Protein AF-A0A1Y3NRT1-F1 (afdb_monomer_lite)

pLDDT: mean 91.4, std 9.41, range [44.94, 98.0]

Secondary structure (DSSP, 8-state):
-PPPB-S-HHHHHHHHHHHHTTSTT--EEEEE-TTBTTT----HHHHHHHHHTT-TT-EEEEE-SSGGGS-TT--TTEEEEE-----SSHHHHHHHHHHHHHHTTTS-EEEEE--GGGHHHHTT-HHHHHHHHHHHHTTT-S-EEEEE-HHHHHHHHTT-

Sequence (160 aa):
MPMIGRNDLVDLANIVLDKYGHHESVQGFGASLEWYYRNSKGDAEKVVNEIRKRNENYTFLAKHWNTKYLPENYTDGMVFALNPNTFEDLGHISAEFKHFAKSFSKSPVIFEIGYVGDRHIWKDDPISFAKSIASSASRYNEHIGIIWTDFTMREALEKM

Structure (mmCIF, N/CA/C/O backbone):
data_AF-A0A1Y3NRT1-F1
#
_entry.id   AF-A0A1Y3NRT1-F1
#
loop_
_atom_site.group_PDB
_atom_site.id
_atom_site.type_symbol
_atom_site.label_atom_id
_atom_site.label_alt_id
_atom_site.label_comp_id
_atom_site.label_asym_id
_atom_site.label_entity_id
_atom_site.label_seq_id
_atom_site.pdbx_PDB_ins_code
_atom_site.Cartn_x
_atom_site.Cartn_y
_atom_site.Cartn_z
_atom_site.occupancy
_atom_site.B_iso_or_equiv
_atom_site.auth_seq_id
_atom_site.auth_comp_id
_atom_site.auth_asym_id
_atom_site.auth_atom_id
_atom_site.pdbx_PDB_model_num
ATOM 1 N N . MET A 1 1 ? -17.911 -12.197 -15.725 1.00 44.94 1 MET A N 1
ATOM 2 C CA . MET A 1 1 ? -18.534 -11.103 -14.947 1.00 44.94 1 MET A CA 1
ATOM 3 C C . MET A 1 1 ? -17.929 -11.166 -13.549 1.00 44.94 1 MET A C 1
ATOM 5 O O . MET A 1 1 ? -18.077 -12.217 -12.936 1.00 44.94 1 MET A O 1
ATOM 9 N N . PRO A 1 2 ? -17.154 -10.169 -13.088 1.00 54.78 2 PRO A N 1
ATOM 10 C CA . PRO A 1 2 ? -16.528 -10.237 -11.765 1.00 54.78 2 PRO A CA 1
ATOM 11 C C . PRO A 1 2 ? -17.605 -10.268 -10.668 1.00 54.78 2 PRO A C 1
ATOM 13 O O . PRO A 1 2 ? -18.614 -9.563 -10.766 1.00 54.78 2 PRO A O 1
ATOM 16 N N . MET A 1 3 ? -17.426 -11.133 -9.663 1.00 55.88 3 MET A N 1
ATOM 17 C CA . MET A 1 3 ? -18.346 -11.253 -8.526 1.00 55.88 3 MET A CA 1
ATOM 18 C C . MET A 1 3 ? -18.242 -10.013 -7.636 1.00 55.88 3 MET A C 1
ATOM 20 O O . MET A 1 3 ? -17.154 -9.627 -7.224 1.00 55.88 3 MET A O 1
ATOM 24 N N . ILE A 1 4 ? -19.385 -9.403 -7.321 1.00 65.06 4 ILE A N 1
ATOM 25 C CA . ILE A 1 4 ? -19.461 -8.271 -6.391 1.00 65.06 4 ILE A CA 1
ATOM 26 C C . ILE A 1 4 ? -19.312 -8.806 -4.964 1.00 65.06 4 ILE A C 1
ATOM 28 O O . ILE A 1 4 ? -20.099 -9.657 -4.544 1.00 65.06 4 ILE A O 1
ATOM 32 N N . GLY A 1 5 ? -18.352 -8.273 -4.209 1.00 64.38 5 GLY A N 1
ATOM 33 C CA . GLY A 1 5 ? -18.236 -8.534 -2.776 1.00 64.38 5 GLY A CA 1
ATOM 34 C C . GLY A 1 5 ? -19.337 -7.797 -2.013 1.00 64.38 5 GLY A C 1
ATOM 35 O O . GLY A 1 5 ? -19.481 -6.583 -2.164 1.00 64.38 5 GLY A O 1
ATOM 36 N N . ARG A 1 6 ? -20.130 -8.532 -1.221 1.00 74.44 6 ARG A N 1
ATOM 37 C CA . ARG A 1 6 ? -21.235 -7.984 -0.405 1.00 74.44 6 ARG A CA 1
ATOM 38 C C . ARG A 1 6 ? -21.114 -8.259 1.095 1.00 74.44 6 ARG A C 1
ATOM 40 O O . ARG A 1 6 ? -21.994 -7.866 1.855 1.00 74.44 6 ARG A O 1
ATOM 47 N N . ASN A 1 7 ? -20.056 -8.948 1.503 1.00 82.06 7 ASN A N 1
ATOM 48 C CA . ASN A 1 7 ? -19.832 -9.300 2.901 1.00 82.06 7 ASN A CA 1
ATOM 49 C C . ASN A 1 7 ? -19.475 -8.045 3.704 1.00 82.06 7 ASN A C 1
ATOM 51 O O . ASN A 1 7 ? -18.806 -7.160 3.175 1.00 82.06 7 ASN A O 1
ATOM 55 N N . ASP A 1 8 ? -19.907 -7.975 4.960 1.00 88.88 8 ASP A N 1
ATOM 56 C CA . ASP A 1 8 ? -19.527 -6.887 5.861 1.00 88.88 8 ASP A CA 1
ATOM 57 C C . ASP A 1 8 ? -18.019 -6.986 6.180 1.00 88.88 8 ASP A C 1
ATOM 59 O O . ASP A 1 8 ? -17.498 -8.061 6.486 1.00 88.88 8 ASP A O 1
ATOM 63 N N . LEU A 1 9 ? -17.295 -5.868 6.056 1.00 91.50 9 LEU A N 1
ATOM 64 C CA . LEU A 1 9 ? -15.845 -5.832 6.280 1.00 91.50 9 LEU A CA 1
ATOM 65 C C . LEU A 1 9 ? -15.461 -6.119 7.737 1.00 91.50 9 LEU A C 1
ATOM 67 O O . LEU A 1 9 ? -14.381 -6.654 7.964 1.00 91.50 9 LEU A O 1
ATOM 71 N N . VAL A 1 10 ? -16.322 -5.801 8.707 1.00 94.44 10 VAL A N 1
ATOM 72 C CA . VAL A 1 10 ? -16.122 -6.112 10.131 1.00 94.44 10 VAL A CA 1
ATOM 73 C C . VAL A 1 10 ? -16.189 -7.618 10.348 1.00 94.44 10 VAL A C 1
ATOM 75 O O . VAL A 1 10 ? -15.298 -8.176 10.986 1.00 94.44 10 VAL A O 1
ATOM 78 N N . ASP A 1 11 ? -17.181 -8.294 9.769 1.00 94.88 11 ASP A N 1
ATOM 79 C CA . ASP A 1 11 ? -17.301 -9.752 9.886 1.00 94.88 11 ASP A CA 1
ATOM 80 C C . ASP A 1 11 ? -16.078 -10.449 9.278 1.00 94.88 11 ASP A C 1
ATOM 82 O O . ASP A 1 11 ? -15.490 -11.345 9.888 1.00 94.88 11 ASP A O 1
ATOM 86 N N . LEU A 1 12 ? -15.638 -9.994 8.098 1.00 94.62 12 LEU A N 1
ATOM 87 C CA . LEU A 1 12 ? -14.423 -10.505 7.460 1.00 94.62 12 LEU A CA 1
ATOM 88 C C . LEU A 1 12 ? -13.168 -10.234 8.298 1.00 94.62 12 LEU A C 1
ATOM 90 O O . LEU A 1 12 ? -12.336 -11.132 8.446 1.00 94.62 12 LEU A O 1
ATOM 94 N N . ALA A 1 13 ? -13.034 -9.030 8.859 1.00 96.25 13 ALA A N 1
ATOM 95 C CA . ALA A 1 13 ? -11.916 -8.676 9.725 1.00 96.25 13 ALA A CA 1
ATOM 96 C C . ALA A 1 13 ? -11.874 -9.571 10.967 1.00 96.25 13 ALA A C 1
ATOM 98 O O . ALA A 1 13 ? -10.813 -10.092 11.308 1.00 96.25 13 ALA A O 1
ATOM 99 N N . ASN A 1 14 ? -13.025 -9.817 11.594 1.00 96.88 14 ASN A N 1
ATOM 100 C CA . ASN A 1 14 ? -13.133 -10.692 12.754 1.00 96.88 14 ASN A CA 1
ATOM 101 C C . ASN A 1 14 ? -12.739 -12.134 12.418 1.00 96.88 14 ASN A C 1
ATOM 103 O O . ASN A 1 14 ? -11.881 -12.683 13.103 1.00 96.88 14 ASN A O 1
ATOM 107 N N . ILE A 1 15 ? -13.238 -12.708 11.318 1.00 97.06 15 ILE A N 1
ATOM 108 C CA . ILE A 1 15 ? -12.858 -14.065 10.879 1.00 97.06 15 ILE A CA 1
ATOM 109 C C . ILE A 1 15 ? -11.341 -14.182 10.658 1.00 97.06 15 ILE A C 1
ATOM 111 O O . ILE A 1 15 ? -10.712 -15.159 11.075 1.00 97.06 15 ILE A O 1
ATOM 115 N N . VAL A 1 16 ? -10.738 -13.197 9.987 1.00 97.06 16 VAL A N 1
ATOM 116 C CA . VAL A 1 16 ? -9.297 -13.198 9.694 1.00 97.06 16 VAL A CA 1
ATOM 117 C C . VAL A 1 16 ? -8.477 -13.043 10.974 1.00 97.06 16 VAL A C 1
ATOM 119 O O . VAL A 1 16 ? -7.520 -13.792 11.179 1.00 97.06 16 VAL A O 1
ATOM 122 N N . LEU A 1 17 ? -8.848 -12.111 11.852 1.00 97.88 17 LEU A N 1
ATOM 123 C CA . LEU A 1 17 ? -8.108 -11.831 13.082 1.00 97.88 17 LEU A CA 1
ATOM 124 C C . LEU A 1 17 ? -8.325 -12.890 14.169 1.00 97.88 17 LEU A C 1
ATOM 126 O O . LEU A 1 17 ? -7.405 -13.126 14.946 1.00 97.88 17 LEU A O 1
ATOM 130 N N . ASP A 1 18 ? -9.464 -13.585 14.198 1.00 97.75 18 ASP A N 1
ATOM 131 C CA . ASP A 1 18 ? -9.657 -14.773 15.043 1.00 97.75 18 ASP A CA 1
ATOM 132 C C . ASP A 1 18 ? -8.652 -15.864 14.678 1.00 97.75 18 ASP A C 1
ATOM 134 O O . ASP A 1 18 ? -8.079 -16.522 15.547 1.00 97.75 18 ASP A O 1
ATOM 138 N N . LYS A 1 19 ? -8.400 -16.034 13.376 1.00 97.69 19 LYS A N 1
ATOM 139 C CA . LYS A 1 19 ? -7.493 -17.067 12.890 1.00 97.69 19 LYS A CA 1
ATOM 140 C C . LYS A 1 19 ? -6.023 -16.678 13.002 1.00 97.69 19 LYS A C 1
ATOM 142 O O . LYS A 1 19 ? -5.217 -17.534 13.349 1.00 97.69 19 LYS A O 1
ATOM 147 N N . TYR A 1 20 ? -5.662 -15.437 12.685 1.00 97.50 20 TYR A N 1
ATOM 148 C CA . TYR A 1 20 ? -4.256 -15.043 12.514 1.00 97.50 20 TYR A CA 1
ATOM 149 C C . TYR A 1 20 ? -3.783 -13.942 13.467 1.00 97.50 20 TYR A C 1
ATOM 151 O O . TYR A 1 20 ? -2.579 -13.784 13.646 1.00 97.50 20 TYR A O 1
ATOM 159 N N . GLY A 1 21 ? -4.688 -13.201 14.112 1.00 96.56 21 GLY A N 1
ATOM 160 C CA . GLY A 1 21 ? -4.354 -12.009 14.906 1.00 96.56 21 GLY A CA 1
ATOM 161 C C . GLY A 1 21 ? -3.483 -12.273 16.138 1.00 96.56 21 GLY A C 1
ATOM 162 O O . GLY A 1 21 ? -2.915 -11.349 16.703 1.00 96.56 21 GLY A O 1
ATOM 163 N N . HIS A 1 22 ? -3.314 -13.529 16.544 1.00 95.12 22 HIS A N 1
ATOM 164 C CA . HIS A 1 22 ? -2.428 -13.892 17.649 1.00 95.12 22 HIS A CA 1
ATOM 165 C C . HIS A 1 22 ? -0.929 -13.804 17.297 1.00 95.12 22 HIS A C 1
ATOM 167 O O . HIS A 1 22 ? -0.100 -13.849 18.203 1.00 95.12 22 HIS A O 1
ATOM 173 N N . HIS A 1 23 ? -0.558 -13.715 16.013 1.00 96.81 23 HIS A N 1
ATOM 174 C CA . HIS A 1 23 ? 0.843 -13.675 15.587 1.00 96.81 23 HIS A CA 1
ATOM 175 C C . HIS A 1 23 ? 1.392 -12.239 15.571 1.00 96.81 23 HIS A C 1
ATOM 177 O O . HIS A 1 23 ? 0.792 -11.354 14.966 1.00 96.81 23 HIS A O 1
ATOM 183 N N . GLU A 1 24 ? 2.572 -12.011 16.157 1.00 95.12 24 GLU A N 1
ATOM 184 C CA . GLU A 1 24 ? 3.178 -10.671 16.313 1.00 95.12 24 GLU A CA 1
ATOM 185 C C . GLU A 1 24 ? 3.433 -9.932 14.989 1.00 95.12 24 GLU A C 1
ATOM 187 O O . GLU A 1 24 ? 3.402 -8.706 14.925 1.00 95.12 24 GLU A O 1
ATOM 192 N N . SER A 1 25 ? 3.646 -10.675 13.901 1.00 96.44 25 SER A N 1
ATOM 193 C CA . SER A 1 25 ? 3.827 -10.095 12.565 1.00 96.44 25 SER A CA 1
ATOM 194 C C . SER A 1 25 ? 2.540 -9.523 11.958 1.00 96.44 25 SER A C 1
ATOM 196 O O . SER A 1 25 ? 2.618 -8.814 10.956 1.00 96.44 25 SER A O 1
ATOM 198 N N . VAL A 1 26 ? 1.360 -9.812 12.517 1.00 97.25 26 VAL A N 1
ATOM 199 C CA . VAL A 1 26 ? 0.093 -9.266 12.013 1.00 97.25 26 VAL A CA 1
ATOM 200 C C . VAL A 1 26 ? -0.053 -7.810 12.442 1.00 97.25 26 VAL A C 1
ATOM 202 O O . VAL A 1 26 ? -0.098 -7.498 13.626 1.00 97.25 26 VAL A O 1
ATOM 205 N N . GLN A 1 27 ? -0.172 -6.920 11.455 1.00 96.44 27 GLN A N 1
ATOM 206 C CA . GLN A 1 27 ? -0.312 -5.469 11.656 1.00 96.44 27 GLN A CA 1
ATOM 207 C C . GLN A 1 27 ? -1.769 -4.978 11.579 1.00 96.44 27 GLN A C 1
ATOM 209 O O . GLN A 1 27 ? -2.034 -3.783 11.708 1.00 96.44 27 GLN A O 1
ATOM 214 N N . GLY A 1 28 ? -2.722 -5.884 11.349 1.00 97.44 28 GLY A N 1
ATOM 215 C CA . GLY A 1 28 ? -4.145 -5.575 11.257 1.00 97.44 28 GLY A CA 1
ATOM 216 C C . GLY A 1 28 ? -4.841 -6.352 10.145 1.00 97.44 28 GLY A C 1
ATOM 217 O O . GLY A 1 28 ? -4.550 -7.527 9.920 1.00 97.44 28 GLY A O 1
ATOM 218 N N . PHE A 1 29 ? -5.779 -5.700 9.464 1.00 97.38 29 PHE A N 1
ATOM 219 C CA . PHE A 1 29 ? -6.627 -6.303 8.437 1.00 97.38 29 PHE A CA 1
ATOM 220 C C . PHE A 1 29 ? -6.512 -5.529 7.123 1.00 97.38 29 PHE A C 1
ATOM 222 O O . PHE A 1 29 ? -6.338 -4.316 7.131 1.00 97.38 29 PHE A O 1
ATOM 229 N N . GLY A 1 30 ? -6.623 -6.212 5.984 1.00 94.94 30 GLY A N 1
ATOM 230 C CA . GLY A 1 30 ? -6.562 -5.579 4.670 1.00 94.94 30 GLY A CA 1
ATOM 231 C C . GLY A 1 30 ? -7.640 -6.095 3.729 1.00 94.94 30 GLY A C 1
ATOM 232 O O . GLY A 1 30 ? -7.943 -7.288 3.725 1.00 94.94 30 GLY A O 1
ATOM 233 N N . ALA A 1 31 ? -8.201 -5.206 2.911 1.00 92.69 31 ALA A N 1
ATOM 234 C CA . ALA A 1 31 ? -9.219 -5.545 1.924 1.00 92.69 31 ALA A CA 1
ATOM 235 C C . ALA A 1 31 ? -8.997 -4.809 0.596 1.00 92.69 31 ALA A C 1
ATOM 237 O O . ALA A 1 31 ? -8.700 -3.613 0.560 1.00 92.69 31 ALA A O 1
ATOM 238 N N . SER A 1 32 ? -9.205 -5.528 -0.512 1.00 90.88 32 SER A N 1
ATOM 239 C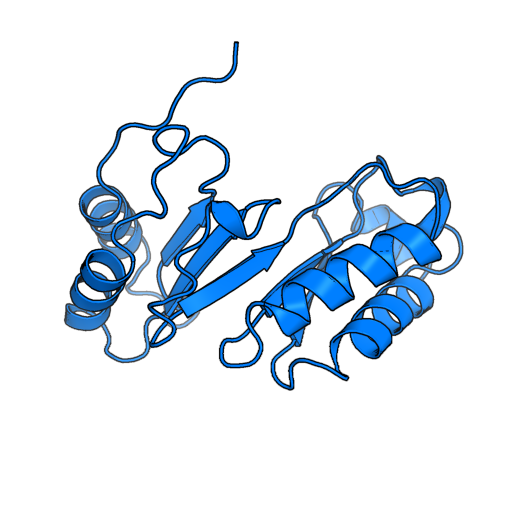 CA . SER A 1 32 ? -9.398 -4.900 -1.821 1.00 90.88 32 SER A CA 1
ATOM 240 C C . SER A 1 32 ? -10.832 -4.399 -1.933 1.00 90.88 32 SER A C 1
ATOM 242 O O . SER A 1 32 ? -11.780 -5.179 -1.817 1.00 90.88 32 SER A O 1
ATOM 244 N N . LEU A 1 33 ? -10.984 -3.099 -2.171 1.00 89.56 33 LEU A N 1
ATOM 245 C CA . LEU A 1 33 ? -12.276 -2.447 -2.360 1.00 89.56 33 LEU A CA 1
ATOM 246 C C . LEU A 1 33 ? -12.695 -2.384 -3.836 1.00 89.56 33 LEU A C 1
ATOM 248 O O . LEU A 1 33 ? -13.789 -1.916 -4.128 1.00 89.56 33 LEU A O 1
ATOM 252 N N . GLU A 1 34 ? -11.879 -2.904 -4.761 1.00 83.50 34 GLU A N 1
ATOM 253 C CA . GLU A 1 34 ? -12.102 -2.835 -6.219 1.00 83.50 34 GLU A CA 1
ATOM 254 C C . GLU A 1 34 ? -13.475 -3.360 -6.666 1.00 83.50 34 GLU A C 1
ATOM 256 O O . GLU A 1 34 ? -14.098 -2.836 -7.589 1.00 83.50 34 GLU A O 1
ATOM 261 N N . TRP A 1 35 ? -13.975 -4.381 -5.971 1.00 78.12 35 TRP A N 1
ATOM 262 C CA . TRP A 1 35 ? -15.275 -4.998 -6.244 1.00 78.12 35 TRP A CA 1
ATOM 263 C C . TRP A 1 35 ? -16.228 -4.912 -5.048 1.00 78.12 35 TRP A C 1
ATOM 265 O O . TRP A 1 35 ? -17.278 -5.564 -5.043 1.00 78.12 35 TRP A O 1
ATOM 275 N N . TYR A 1 36 ? -15.877 -4.119 -4.032 1.00 74.25 36 TYR A N 1
ATOM 276 C CA . TYR A 1 36 ? -16.669 -3.947 -2.821 1.00 74.25 36 TYR A CA 1
ATOM 277 C C . TYR A 1 36 ? -17.829 -2.984 -3.089 1.00 74.25 36 TYR A C 1
ATOM 279 O O . TYR A 1 36 ? -17.642 -1.791 -3.314 1.00 74.25 36 TYR A O 1
ATOM 287 N N . TYR A 1 37 ? -19.055 -3.514 -3.107 1.00 63.38 37 TYR A N 1
ATOM 288 C CA . TYR A 1 37 ? -20.288 -2.727 -3.234 1.00 63.38 37 TYR A CA 1
ATOM 289 C C . TYR A 1 37 ? -20.326 -1.662 -4.352 1.00 63.38 37 TYR A C 1
ATOM 291 O O . TYR A 1 37 ? -21.028 -0.679 -4.188 1.00 63.38 37 TYR A O 1
ATOM 299 N N . ARG A 1 38 ? -19.649 -1.844 -5.497 1.00 60.09 38 ARG A N 1
ATOM 300 C CA . ARG A 1 38 ? -19.599 -0.974 -6.709 1.00 60.09 38 ARG A CA 1
ATOM 301 C C . ARG A 1 38 ? -19.295 0.532 -6.537 1.00 60.09 38 ARG A C 1
ATOM 303 O O . ARG A 1 38 ? -18.764 1.092 -7.479 1.00 60.09 38 ARG A O 1
ATOM 310 N N . ASN A 1 39 ? -19.619 1.172 -5.413 1.00 60.03 39 ASN A N 1
ATOM 311 C CA . ASN A 1 39 ? -19.473 2.594 -5.098 1.00 60.03 39 ASN A CA 1
ATOM 312 C C . ASN A 1 39 ? -19.346 2.861 -3.578 1.00 60.03 39 ASN A C 1
ATOM 314 O O . ASN A 1 39 ? -19.457 4.010 -3.155 1.00 60.03 39 ASN A O 1
ATOM 318 N N . SER A 1 40 ? -19.184 1.836 -2.731 1.00 69.19 40 SER A N 1
ATOM 319 C CA . SER A 1 40 ? -18.993 2.055 -1.291 1.00 69.19 40 SER A CA 1
ATOM 320 C C . SER A 1 40 ? -17.514 2.252 -0.988 1.00 69.19 40 SER A C 1
ATOM 322 O O . SER A 1 40 ? -16.689 1.452 -1.417 1.00 69.19 40 SER A O 1
ATOM 324 N N . LYS A 1 41 ? -17.191 3.272 -0.191 1.00 69.62 41 LYS A N 1
ATOM 325 C CA . LYS A 1 41 ? -15.834 3.499 0.329 1.00 69.62 41 LYS A CA 1
ATOM 326 C C . LYS A 1 41 ? -15.467 2.551 1.484 1.00 69.62 41 LYS A C 1
ATOM 328 O O . LYS A 1 41 ? -14.372 2.651 2.028 1.00 69.62 41 LYS A O 1
ATOM 333 N N . GLY A 1 42 ? -16.380 1.648 1.864 1.00 68.94 42 GLY A N 1
ATOM 334 C CA . GLY A 1 42 ? -16.290 0.910 3.122 1.00 68.94 42 GLY A CA 1
ATOM 335 C C . GLY A 1 42 ? -16.551 1.826 4.316 1.00 68.94 42 GLY A C 1
ATOM 336 O O . GLY A 1 42 ? -16.273 3.022 4.276 1.00 68.94 42 GLY A O 1
ATOM 337 N N . ASP A 1 43 ? -17.107 1.270 5.388 1.00 85.69 43 ASP A N 1
ATOM 338 C CA . ASP A 1 43 ? -17.182 1.985 6.661 1.00 85.69 43 ASP A CA 1
ATOM 339 C C . ASP A 1 43 ? -15.842 1.813 7.388 1.00 85.69 43 ASP A C 1
ATOM 341 O O . ASP A 1 43 ? -15.672 0.948 8.246 1.00 85.69 43 ASP A O 1
ATOM 345 N N . ALA A 1 44 ? -14.839 2.556 6.917 1.00 90.75 44 ALA A N 1
ATOM 346 C CA . ALA A 1 44 ? -13.454 2.410 7.354 1.00 90.75 44 ALA A CA 1
ATOM 347 C C . ALA A 1 44 ? -13.283 2.693 8.848 1.00 90.75 44 ALA A C 1
ATOM 349 O O . ALA A 1 44 ? -12.564 1.964 9.526 1.00 90.75 44 ALA A O 1
ATOM 350 N N . GLU A 1 45 ? -14.008 3.686 9.364 1.00 93.38 45 GLU A N 1
ATOM 351 C CA . GLU A 1 45 ? -14.045 3.999 10.790 1.00 93.38 45 GLU A CA 1
ATOM 352 C C . GLU A 1 45 ? -14.600 2.825 11.599 1.00 93.38 45 GLU A C 1
ATOM 354 O O . GLU A 1 45 ? -13.987 2.407 12.582 1.00 93.38 45 GLU A O 1
ATOM 359 N N . LYS A 1 46 ? -15.714 2.224 11.161 1.00 94.44 46 LYS A N 1
ATOM 360 C CA . LYS A 1 46 ? -16.276 1.034 11.814 1.00 94.44 46 LYS A CA 1
ATOM 361 C C . LYS A 1 46 ? -15.290 -0.137 11.817 1.00 94.44 46 LYS A C 1
ATOM 363 O O . LYS A 1 46 ? -15.160 -0.807 12.840 1.00 94.44 46 LYS A O 1
ATOM 368 N N . VAL A 1 47 ? -14.580 -0.375 10.711 1.00 95.69 47 VAL A N 1
ATOM 369 C CA . VAL A 1 47 ? -13.566 -1.442 10.625 1.00 95.69 47 VAL A CA 1
ATOM 370 C C . VAL A 1 47 ? -12.396 -1.166 11.569 1.00 95.69 47 VAL A C 1
ATOM 372 O O . VAL A 1 47 ? -12.040 -2.049 12.347 1.00 95.69 47 VAL A O 1
ATOM 375 N N . VAL A 1 48 ? -11.825 0.042 11.551 1.00 97.00 48 VAL A N 1
ATOM 376 C CA . VAL A 1 48 ? -10.695 0.411 12.424 1.00 97.00 48 VAL A CA 1
ATOM 377 C C . VAL A 1 48 ? -11.082 0.321 13.899 1.00 97.00 48 VAL A C 1
ATOM 379 O O . VAL A 1 48 ? -10.359 -0.290 14.689 1.00 97.00 48 VAL A O 1
ATOM 382 N N . ASN A 1 49 ? -12.247 0.853 14.269 1.00 97.06 49 ASN A N 1
ATOM 383 C CA . ASN A 1 49 ? -12.754 0.773 15.637 1.00 97.06 49 ASN A CA 1
ATOM 384 C C . ASN A 1 49 ? -12.945 -0.677 16.096 1.00 97.06 49 ASN A C 1
ATOM 386 O O . ASN A 1 49 ? -12.681 -0.985 17.256 1.00 97.06 49 ASN A O 1
ATOM 390 N N . GLU A 1 50 ? -13.382 -1.576 15.213 1.00 97.44 50 GLU A N 1
ATOM 391 C CA . GLU A 1 50 ? -13.526 -2.991 15.550 1.00 97.44 50 GLU A CA 1
ATOM 392 C C . GLU A 1 50 ? -12.172 -3.679 15.745 1.00 97.44 50 GLU A C 1
ATOM 394 O O . GLU A 1 50 ? -11.942 -4.290 16.790 1.00 97.44 50 GLU A O 1
ATOM 399 N N . ILE A 1 51 ? -11.257 -3.579 14.773 1.00 97.69 51 ILE A N 1
ATOM 400 C CA . ILE A 1 51 ? -9.968 -4.285 14.852 1.00 97.69 51 ILE A CA 1
ATOM 401 C C . ILE A 1 51 ? -9.133 -3.788 16.039 1.00 97.69 51 ILE A C 1
ATOM 403 O O . ILE A 1 51 ? -8.445 -4.585 16.681 1.00 97.69 51 ILE A O 1
ATOM 407 N N . ARG A 1 52 ? -9.250 -2.503 16.400 1.00 97.94 52 ARG A N 1
ATOM 408 C CA . ARG A 1 52 ? -8.520 -1.915 17.529 1.00 97.94 52 ARG A CA 1
ATOM 409 C C . ARG A 1 52 ? -9.018 -2.348 18.906 1.00 97.94 52 ARG A C 1
ATOM 411 O O . ARG A 1 52 ? -8.265 -2.231 19.866 1.00 97.94 52 ARG A O 1
ATOM 418 N N . LYS A 1 53 ? -10.209 -2.953 19.020 1.00 97.06 53 LYS A N 1
ATOM 419 C CA . LYS A 1 53 ? -10.630 -3.635 20.264 1.00 97.06 53 LYS A CA 1
ATOM 420 C C . LYS A 1 53 ? -9.714 -4.809 20.620 1.00 97.06 53 LYS A C 1
ATOM 422 O O . LYS A 1 53 ? -9.646 -5.190 21.783 1.00 97.06 53 LYS A O 1
ATOM 427 N N . ARG A 1 54 ? -9.046 -5.400 19.621 1.00 95.56 54 ARG A N 1
ATOM 428 C CA . ARG A 1 54 ? -8.113 -6.526 19.790 1.00 95.56 54 ARG A CA 1
ATOM 429 C C . ARG A 1 54 ? -6.688 -6.040 20.043 1.00 95.56 54 ARG A C 1
ATOM 431 O O . ARG A 1 54 ? -5.992 -6.602 20.880 1.00 95.56 54 ARG A O 1
ATOM 438 N N . ASN A 1 55 ? -6.262 -5.013 19.312 1.00 96.50 55 ASN A N 1
ATOM 439 C CA . ASN A 1 55 ? -4.961 -4.371 19.467 1.00 96.50 55 ASN A CA 1
ATOM 440 C C . ASN A 1 55 ? -5.045 -2.930 18.953 1.00 96.50 55 ASN A C 1
ATOM 442 O O . ASN A 1 55 ? -5.285 -2.714 17.767 1.00 96.50 55 ASN A O 1
ATOM 446 N N . GLU A 1 56 ? -4.808 -1.952 19.827 1.00 96.69 56 GLU A N 1
ATOM 447 C CA . GLU A 1 56 ? -4.904 -0.520 19.508 1.00 96.69 56 GLU A CA 1
ATOM 448 C C . GLU A 1 56 ? -3.990 -0.073 18.354 1.00 96.69 56 GLU A C 1
ATOM 450 O O . GLU A 1 56 ? -4.295 0.900 17.664 1.00 96.69 56 GLU A O 1
ATOM 455 N N . ASN A 1 57 ? -2.913 -0.820 18.089 1.00 96.31 57 ASN A N 1
ATOM 456 C CA . ASN A 1 57 ? -1.953 -0.531 17.025 1.00 96.31 57 ASN A CA 1
ATOM 457 C C . ASN A 1 57 ? -2.338 -1.133 15.666 1.00 96.31 57 ASN A C 1
ATOM 459 O O . ASN A 1 57 ? -1.629 -0.919 14.684 1.00 96.31 57 ASN A O 1
ATOM 463 N N . TYR A 1 58 ? -3.433 -1.894 15.579 1.00 98.00 58 TYR A N 1
ATOM 464 C CA . TYR A 1 58 ? -3.870 -2.445 14.302 1.00 98.00 58 TYR A CA 1
ATOM 465 C C . TYR A 1 58 ? -4.294 -1.365 13.314 1.00 98.00 58 TYR A C 1
ATOM 467 O O . TYR A 1 58 ? -4.913 -0.355 13.661 1.00 98.00 58 TYR A O 1
ATOM 475 N N . THR A 1 59 ? -3.972 -1.643 12.054 1.00 97.56 59 THR A N 1
ATOM 476 C CA . THR A 1 59 ? -4.279 -0.800 10.905 1.00 97.56 59 THR A CA 1
ATOM 477 C C . THR A 1 59 ? -5.232 -1.500 9.943 1.00 97.56 59 THR A C 1
ATOM 479 O O . THR A 1 59 ? -5.266 -2.731 9.847 1.00 97.56 59 THR A O 1
ATOM 482 N N . PHE A 1 60 ? -6.019 -0.708 9.219 1.00 97.12 60 PHE A N 1
ATOM 483 C CA . PHE A 1 60 ? -6.836 -1.172 8.112 1.00 97.12 60 PHE A CA 1
ATOM 484 C C . PHE A 1 60 ? -6.190 -0.778 6.780 1.00 97.12 60 PHE A C 1
ATOM 486 O O . PHE A 1 60 ? -6.091 0.404 6.445 1.00 97.12 60 PHE A O 1
ATOM 493 N N . LEU A 1 61 ? -5.759 -1.778 6.008 1.00 96.50 61 LEU A N 1
ATOM 494 C CA . LEU A 1 61 ? -5.242 -1.592 4.657 1.00 96.50 61 LEU A CA 1
ATOM 495 C C . LEU A 1 61 ? -6.392 -1.605 3.642 1.00 96.50 61 LEU A C 1
ATOM 497 O O . LEU A 1 61 ? -6.988 -2.651 3.378 1.00 96.50 61 LEU A O 1
ATOM 501 N N . ALA A 1 62 ? -6.678 -0.459 3.031 1.00 94.94 62 ALA A N 1
ATOM 502 C CA . ALA A 1 62 ? -7.666 -0.332 1.964 1.00 94.94 62 ALA A CA 1
ATOM 503 C C . ALA A 1 62 ? -6.968 -0.227 0.602 1.00 94.94 62 ALA A C 1
ATOM 505 O O . ALA A 1 62 ? -6.198 0.702 0.347 1.00 94.94 62 ALA A O 1
ATOM 506 N N . LYS A 1 63 ? -7.242 -1.187 -0.283 1.00 93.38 63 LYS A N 1
ATOM 507 C CA . LYS A 1 63 ? -6.623 -1.284 -1.611 1.00 93.38 63 LYS A CA 1
ATOM 508 C C . LYS A 1 63 ? -7.630 -0.967 -2.713 1.00 93.38 63 LYS A C 1
ATOM 510 O O . LYS A 1 63 ? -8.686 -1.596 -2.768 1.00 93.38 63 LYS A O 1
ATOM 515 N N . HIS A 1 64 ? -7.305 -0.034 -3.607 1.00 91.50 64 HIS A N 1
ATOM 516 C CA . HIS A 1 64 ? -8.073 0.218 -4.832 1.00 91.50 64 HIS A CA 1
ATOM 517 C C . HIS A 1 64 ? -7.231 0.993 -5.853 1.00 91.50 64 HIS A C 1
ATOM 519 O O . HIS A 1 64 ? -6.484 1.896 -5.487 1.00 91.50 64 HIS A O 1
ATOM 525 N N . TRP A 1 65 ? -7.436 0.730 -7.146 1.00 88.69 65 TRP A N 1
ATOM 526 C CA . TRP A 1 65 ? -6.808 1.489 -8.237 1.00 88.69 65 TRP A CA 1
ATOM 527 C C . TRP A 1 65 ? -7.311 2.937 -8.400 1.00 88.69 65 TRP A C 1
ATOM 529 O O . TRP A 1 65 ? -6.757 3.681 -9.194 1.00 88.69 65 TRP A O 1
ATOM 539 N N . ASN A 1 66 ? -8.374 3.350 -7.700 1.00 88.31 66 ASN A N 1
ATOM 540 C CA . ASN A 1 66 ? -9.018 4.649 -7.897 1.00 88.31 66 ASN A CA 1
ATOM 541 C C . ASN A 1 66 ? -9.406 5.247 -6.546 1.00 88.31 66 ASN A C 1
ATOM 543 O O . ASN A 1 66 ? -10.212 4.686 -5.800 1.00 88.31 66 ASN A O 1
ATOM 547 N N . THR A 1 67 ? -8.831 6.412 -6.268 1.00 90.69 67 THR A N 1
ATOM 548 C CA . THR A 1 67 ? -8.940 7.157 -5.007 1.00 90.69 67 THR A CA 1
ATOM 549 C C . THR A 1 67 ? -10.384 7.469 -4.615 1.00 90.69 67 THR A C 1
ATOM 551 O O . THR A 1 67 ? -10.727 7.428 -3.435 1.00 90.69 67 THR A O 1
ATOM 554 N N . LYS A 1 68 ? -11.282 7.638 -5.594 1.00 89.31 68 LYS A N 1
ATOM 555 C CA . LYS A 1 68 ? -12.706 7.926 -5.355 1.00 89.31 68 LYS A CA 1
ATOM 556 C C . LYS A 1 68 ? -13.452 6.821 -4.612 1.00 89.31 68 LYS A C 1
ATOM 558 O O . LYS A 1 68 ? -14.514 7.099 -4.059 1.00 89.31 68 LYS A O 1
ATOM 563 N N . TYR A 1 69 ? -12.930 5.599 -4.598 1.00 88.94 69 TYR A N 1
ATOM 564 C CA . TYR A 1 69 ? -13.520 4.465 -3.882 1.00 88.94 69 TYR A CA 1
ATOM 565 C C . TYR A 1 69 ? -12.815 4.170 -2.556 1.00 88.94 69 TYR A C 1
ATOM 567 O O . TYR A 1 69 ? -13.134 3.188 -1.893 1.00 88.94 69 TYR A O 1
ATOM 575 N N . LEU A 1 70 ? -11.880 5.027 -2.147 1.00 90.69 70 LEU A N 1
ATOM 576 C CA . LEU A 1 70 ? -11.212 4.946 -0.858 1.00 90.69 70 LEU A CA 1
ATOM 577 C C . LEU A 1 70 ? -11.784 5.993 0.122 1.00 90.69 70 LEU A C 1
ATOM 579 O O . LEU A 1 70 ? -12.266 7.062 -0.286 1.00 90.69 70 LEU A O 1
ATOM 583 N N . PRO A 1 71 ? -11.766 5.696 1.431 1.00 87.44 71 PRO A N 1
ATOM 584 C CA . PRO A 1 71 ? -12.258 6.570 2.496 1.00 87.44 71 PRO A CA 1
ATOM 585 C C . PRO A 1 71 ? -11.307 7.754 2.755 1.00 87.44 71 PRO A C 1
ATOM 587 O O . PRO A 1 71 ? -10.588 7.793 3.740 1.00 87.44 71 PRO A O 1
ATOM 590 N N . GLU A 1 72 ? -11.321 8.762 1.883 1.00 80.44 72 GLU A N 1
ATOM 591 C CA . GLU A 1 72 ? -10.435 9.944 1.981 1.00 80.44 72 GLU A CA 1
ATOM 592 C C . GLU A 1 72 ? -10.660 10.818 3.236 1.00 80.44 72 GLU A C 1
ATOM 594 O O . GLU A 1 72 ? -9.766 11.557 3.637 1.00 80.44 72 GLU A O 1
ATOM 599 N N . ASN A 1 73 ? -11.840 10.744 3.866 1.00 82.81 73 ASN A N 1
ATOM 600 C CA . ASN A 1 73 ? -12.186 11.579 5.026 1.00 82.81 73 ASN A CA 1
ATOM 601 C C . ASN A 1 73 ? -11.774 10.965 6.373 1.00 82.81 73 ASN A C 1
ATOM 603 O O . ASN A 1 73 ? -11.736 11.680 7.372 1.00 82.81 73 ASN A O 1
ATOM 607 N N . TYR A 1 74 ? -11.492 9.661 6.409 1.00 87.19 74 TYR A N 1
ATOM 608 C CA . TYR A 1 74 ? -11.086 8.948 7.615 1.00 87.19 74 TYR A CA 1
ATOM 609 C C . TYR A 1 74 ? -9.694 8.363 7.393 1.00 87.19 74 TYR A C 1
ATOM 611 O O . TYR A 1 74 ? -9.512 7.481 6.560 1.00 87.19 74 TYR A O 1
ATOM 619 N N . THR A 1 75 ? -8.706 8.893 8.109 1.00 88.06 75 THR A N 1
ATOM 620 C CA . THR A 1 75 ? -7.282 8.601 7.875 1.00 88.06 75 THR A CA 1
ATOM 621 C C . THR A 1 75 ? -6.583 7.948 9.065 1.00 88.06 75 THR A C 1
ATOM 623 O O . THR A 1 75 ? -5.478 7.435 8.901 1.00 88.06 75 THR A O 1
ATOM 626 N N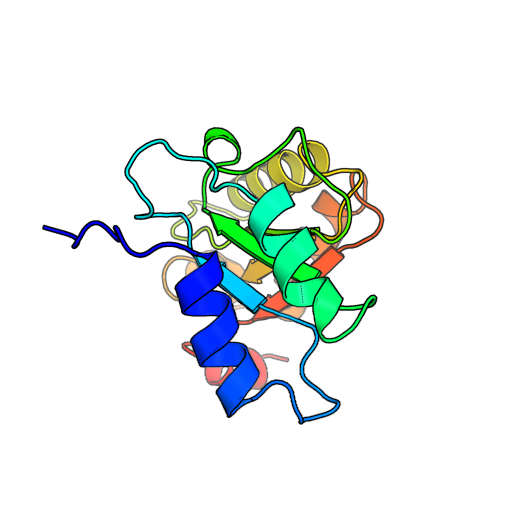 . ASP A 1 76 ? -7.187 7.980 10.258 1.00 93.88 76 ASP A N 1
ATOM 627 C CA . ASP A 1 76 ? -6.609 7.359 11.453 1.00 93.88 76 ASP A CA 1
ATOM 628 C C . ASP A 1 76 ? -6.676 5.829 11.359 1.00 93.88 76 ASP A C 1
ATOM 630 O O . ASP A 1 76 ? -7.687 5.262 10.958 1.00 93.88 76 ASP A O 1
ATOM 634 N N . GLY A 1 77 ? -5.574 5.155 11.690 1.00 95.69 77 GLY A N 1
ATOM 635 C CA . GLY A 1 77 ? -5.466 3.698 11.594 1.00 95.69 77 GLY A CA 1
ATOM 636 C C . GLY A 1 77 ? -5.531 3.150 10.169 1.00 95.69 77 GLY A C 1
ATOM 637 O O . GLY A 1 77 ? -5.681 1.944 10.002 1.00 95.69 77 GLY A O 1
ATOM 638 N N . MET A 1 78 ? -5.414 3.999 9.145 1.00 96.62 78 MET A N 1
ATOM 639 C CA . MET A 1 78 ? -5.506 3.595 7.743 1.00 96.62 78 MET A CA 1
ATOM 640 C C . MET A 1 78 ? -4.137 3.423 7.089 1.00 96.62 78 MET A C 1
ATOM 642 O O . MET A 1 78 ? -3.216 4.203 7.325 1.00 96.62 78 MET A O 1
ATOM 646 N N . VAL A 1 79 ? -4.052 2.455 6.179 1.00 97.12 79 VAL A N 1
ATOM 647 C CA . VAL A 1 79 ? -2.989 2.322 5.177 1.00 97.12 79 VAL A CA 1
ATOM 648 C C . VAL A 1 79 ? -3.654 2.194 3.809 1.00 97.12 79 VAL A C 1
ATOM 650 O O . VAL A 1 79 ? -4.597 1.421 3.647 1.00 97.12 79 VAL A O 1
ATOM 653 N N . PHE A 1 80 ? -3.188 2.930 2.805 1.00 96.50 80 PHE A N 1
ATOM 654 C CA . PHE A 1 80 ? -3.7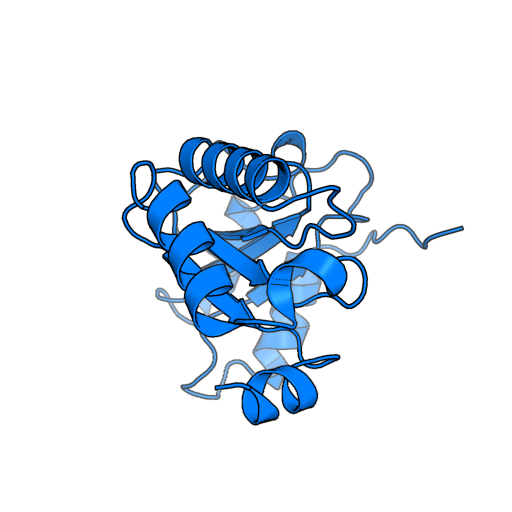78 2.883 1.464 1.00 96.50 80 PHE A CA 1
ATOM 655 C C . PHE A 1 80 ? -2.853 2.186 0.482 1.00 96.50 80 PHE A C 1
ATOM 657 O O . PHE A 1 80 ? -1.678 2.523 0.397 1.00 96.50 80 PHE A O 1
ATOM 664 N N . ALA A 1 81 ? -3.379 1.233 -0.283 1.00 96.00 81 ALA A N 1
ATOM 665 C CA . ALA A 1 81 ? -2.596 0.513 -1.276 1.00 96.00 81 ALA A CA 1
ATOM 666 C C . ALA A 1 81 ? -3.089 0.779 -2.699 1.00 96.00 81 ALA A C 1
ATOM 668 O O . ALA A 1 81 ? -4.288 0.700 -2.984 1.00 96.00 81 ALA A O 1
ATOM 669 N N . LEU A 1 82 ? -2.142 1.042 -3.594 1.00 94.75 82 LEU A N 1
ATOM 670 C CA . LEU A 1 82 ? -2.375 1.222 -5.023 1.00 94.75 82 LEU A CA 1
ATOM 671 C C . LEU A 1 82 ? -1.679 0.089 -5.789 1.00 94.75 82 LEU A C 1
ATOM 673 O O . LEU A 1 82 ? -0.507 -0.197 -5.551 1.00 94.75 82 LEU A O 1
ATOM 677 N N . ASN A 1 83 ? -2.413 -0.554 -6.700 1.00 86.69 83 ASN A N 1
ATOM 678 C CA . ASN A 1 83 ? -1.973 -1.726 -7.469 1.00 86.69 83 ASN A CA 1
ATOM 679 C C . ASN A 1 83 ? -2.239 -1.604 -8.974 1.00 86.69 83 ASN A C 1
ATOM 681 O O . ASN A 1 83 ? -2.897 -2.461 -9.575 1.00 86.69 83 ASN A O 1
ATOM 685 N N . PRO A 1 84 ? -1.817 -0.509 -9.594 1.00 79.50 84 PRO A N 1
ATOM 686 C CA . PRO A 1 84 ? -2.165 -0.264 -10.965 1.00 79.50 84 PRO A CA 1
ATOM 687 C C . PRO A 1 84 ? -1.228 -1.092 -11.858 1.00 79.50 84 PRO A C 1
ATOM 689 O O . PRO A 1 84 ? -0.125 -1.471 -11.463 1.00 79.50 84 PRO A O 1
ATOM 692 N N . ASN A 1 85 ? -1.682 -1.410 -13.059 1.00 83.81 85 ASN A N 1
ATOM 693 C CA . ASN A 1 85 ? -0.885 -2.152 -14.023 1.00 83.81 85 ASN A CA 1
ATOM 694 C C . ASN A 1 85 ? -1.228 -1.702 -15.440 1.00 83.81 85 ASN A C 1
ATOM 696 O O . ASN A 1 85 ? -2.261 -1.067 -15.654 1.00 83.81 85 ASN A O 1
ATOM 700 N N . THR A 1 86 ? -0.405 -2.112 -16.401 1.00 87.31 86 THR A N 1
ATOM 701 C CA . THR A 1 86 ? -0.636 -1.893 -17.835 1.00 87.31 86 THR A CA 1
ATOM 702 C C . THR A 1 86 ? -0.495 -0.417 -18.220 1.00 87.31 86 THR A C 1
ATOM 704 O O . THR A 1 86 ? -1.381 0.182 -18.828 1.00 87.31 86 THR A O 1
ATOM 707 N N . PHE A 1 87 ? 0.637 0.181 -17.856 1.00 90.94 87 PHE A N 1
ATOM 708 C CA . PHE A 1 87 ? 1.016 1.535 -18.245 1.00 90.94 87 PHE A CA 1
ATOM 709 C C . PHE A 1 87 ? 1.814 1.561 -19.546 1.00 90.94 87 PHE A C 1
ATOM 711 O O . PHE A 1 87 ? 2.518 0.617 -19.903 1.00 90.94 87 PHE A O 1
ATOM 718 N N . GLU A 1 88 ? 1.747 2.696 -20.238 1.00 91.62 88 GLU A N 1
ATOM 719 C CA . GLU A 1 88 ? 2.520 2.912 -21.461 1.00 91.62 88 GLU A CA 1
ATOM 720 C C . GLU A 1 88 ? 4.014 3.092 -21.149 1.00 91.62 88 GLU A C 1
ATOM 722 O O . GLU A 1 88 ? 4.858 2.483 -21.805 1.00 91.62 88 GLU A O 1
ATOM 727 N N . ASP A 1 89 ? 4.344 3.877 -20.115 1.00 93.75 89 ASP A N 1
ATOM 728 C CA . ASP A 1 89 ? 5.718 4.248 -19.768 1.00 93.75 89 ASP A CA 1
ATOM 729 C C . ASP A 1 89 ? 5.900 4.659 -18.288 1.00 93.75 89 ASP A C 1
ATOM 731 O O . ASP A 1 89 ? 4.949 4.752 -17.502 1.00 93.75 89 ASP A O 1
ATOM 735 N N . LEU A 1 90 ? 7.160 4.926 -17.907 1.00 92.38 90 LEU A N 1
ATOM 736 C CA . LEU A 1 90 ? 7.553 5.347 -16.558 1.00 92.38 90 LEU A CA 1
ATOM 737 C C . LEU A 1 90 ? 6.968 6.714 -16.145 1.00 92.38 90 LEU A C 1
ATOM 739 O O . LEU A 1 90 ? 6.759 6.968 -14.956 1.00 92.38 90 LEU A O 1
ATOM 743 N N . GLY A 1 91 ? 6.717 7.612 -17.095 1.00 93.88 91 GLY A N 1
ATOM 744 C CA . GLY A 1 91 ? 6.117 8.918 -16.830 1.00 93.88 91 GLY A CA 1
ATOM 745 C C . GLY A 1 91 ? 4.657 8.783 -16.406 1.00 93.88 91 GLY A C 1
ATOM 746 O O . GLY A 1 91 ? 4.260 9.364 -15.392 1.00 93.88 91 GLY A O 1
ATOM 747 N N .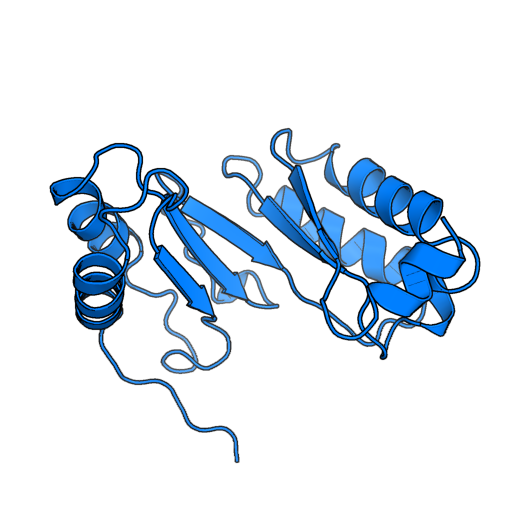 HIS A 1 92 ? 3.888 7.964 -17.124 1.00 92.94 92 HIS A N 1
ATOM 748 C CA . HIS A 1 92 ? 2.491 7.672 -16.812 1.00 92.94 92 HIS A CA 1
ATOM 749 C C . HIS A 1 92 ? 2.324 7.008 -15.440 1.00 92.94 92 HIS A C 1
ATOM 751 O O . HIS A 1 92 ? 1.534 7.489 -14.624 1.00 92.94 92 HIS A O 1
ATOM 757 N N . ILE A 1 93 ? 3.115 5.975 -15.132 1.00 91.94 93 ILE A N 1
ATOM 758 C CA . ILE A 1 93 ? 3.050 5.319 -13.815 1.00 91.94 93 ILE A CA 1
ATOM 759 C C . ILE A 1 93 ? 3.470 6.274 -12.685 1.00 91.94 93 ILE A C 1
ATOM 761 O O . ILE A 1 93 ? 2.796 6.364 -11.660 1.00 91.94 93 ILE A O 1
ATOM 765 N N . SER A 1 94 ? 4.523 7.076 -12.886 1.00 92.44 94 SER A N 1
ATOM 766 C CA . SER A 1 94 ? 4.972 8.053 -11.882 1.00 92.44 94 SER A CA 1
ATOM 767 C C . SER A 1 94 ? 3.916 9.128 -11.611 1.00 92.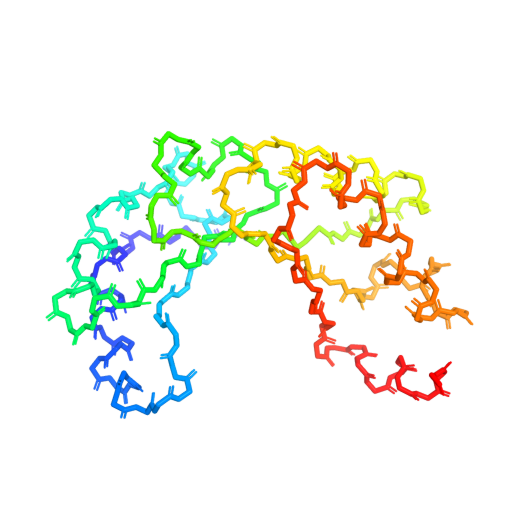44 94 SER A C 1
ATOM 769 O O . SER A 1 94 ? 3.767 9.578 -10.473 1.00 92.44 94 SER A O 1
ATOM 771 N N . ALA A 1 95 ? 3.166 9.550 -12.634 1.00 93.44 95 ALA A N 1
ATOM 772 C CA . ALA A 1 95 ? 2.084 10.518 -12.481 1.00 93.44 95 ALA A CA 1
ATOM 773 C C . ALA A 1 95 ? 0.931 9.963 -11.627 1.00 93.44 95 ALA A C 1
ATOM 775 O O . ALA A 1 95 ? 0.442 10.676 -10.745 1.00 93.44 95 ALA A O 1
ATOM 776 N N . GLU A 1 96 ? 0.552 8.700 -11.833 1.00 93.50 96 GLU A N 1
ATOM 777 C CA . GLU A 1 96 ? -0.506 8.035 -11.064 1.00 93.50 96 GLU A CA 1
ATOM 778 C C . GLU A 1 96 ? -0.114 7.874 -9.587 1.00 93.50 96 GLU A C 1
ATOM 780 O O . GLU A 1 96 ? -0.874 8.219 -8.681 1.00 93.50 96 GLU A O 1
ATOM 785 N N . PHE A 1 97 ? 1.122 7.452 -9.316 1.00 94.50 97 PHE A N 1
ATOM 786 C CA . PHE A 1 97 ? 1.597 7.235 -7.945 1.00 94.50 97 PHE A CA 1
ATOM 787 C C . PHE A 1 97 ? 1.749 8.557 -7.199 1.00 94.50 97 PHE A C 1
ATOM 789 O O . PHE A 1 97 ? 1.383 8.662 -6.028 1.00 94.50 97 PHE A O 1
ATOM 796 N N . LYS A 1 98 ? 2.213 9.603 -7.891 1.00 95.31 98 LYS A N 1
ATOM 797 C CA . LYS A 1 98 ? 2.199 10.977 -7.381 1.00 95.31 98 LYS A CA 1
ATOM 798 C C . LYS A 1 98 ? 0.782 11.437 -7.042 1.00 95.31 98 LYS A C 1
ATOM 800 O O . LYS A 1 98 ? 0.588 12.062 -5.997 1.00 95.31 98 LYS A O 1
ATOM 805 N N . HIS A 1 99 ? -0.189 11.185 -7.920 1.00 95.12 99 HIS A N 1
ATOM 806 C CA . HIS A 1 99 ? -1.580 11.556 -7.671 1.00 95.12 99 HIS A CA 1
ATOM 807 C C . HIS A 1 99 ? -2.102 10.866 -6.406 1.00 95.12 99 HIS A C 1
ATOM 809 O O . HIS A 1 99 ? -2.606 11.541 -5.510 1.00 95.12 99 HIS A O 1
ATOM 815 N N . PHE A 1 100 ? -1.880 9.559 -6.284 1.00 95.75 100 PHE A N 1
ATOM 816 C CA . PHE A 1 100 ? -2.304 8.771 -5.132 1.00 95.75 100 PHE A CA 1
ATOM 817 C C . PHE A 1 100 ? -1.624 9.200 -3.825 1.00 95.75 100 PHE A C 1
ATOM 819 O O . PHE A 1 100 ? -2.306 9.437 -2.829 1.00 95.75 100 PHE A O 1
ATOM 826 N N . ALA A 1 101 ? -0.299 9.391 -3.834 1.00 96.44 101 ALA A N 1
ATOM 827 C CA . ALA A 1 101 ? 0.454 9.892 -2.681 1.00 96.44 101 ALA A CA 1
ATOM 828 C C . ALA A 1 101 ? -0.088 11.240 -2.192 1.00 96.44 101 ALA A C 1
ATOM 830 O O . ALA A 1 101 ? -0.231 11.458 -0.990 1.00 96.44 101 ALA A O 1
ATOM 831 N N . LYS A 1 102 ? -0.423 12.136 -3.129 1.00 95.88 102 LYS A N 1
ATOM 832 C CA . LYS A 1 102 ? -0.993 13.448 -2.821 1.00 95.88 102 LYS A CA 1
ATOM 833 C C . LYS A 1 102 ? -2.400 13.347 -2.228 1.00 95.88 102 LYS A C 1
ATOM 835 O O . LYS A 1 102 ? -2.708 14.117 -1.320 1.00 95.88 102 LYS A O 1
ATOM 840 N N . SER A 1 103 ? -3.238 12.436 -2.724 1.00 95.00 103 SER A N 1
ATOM 841 C CA . SER A 1 103 ? -4.599 12.233 -2.205 1.00 95.00 103 SER A CA 1
ATOM 842 C C . SER A 1 103 ? -4.608 11.722 -0.764 1.00 95.00 103 SER A C 1
ATOM 844 O O . SER A 1 103 ? -5.478 12.112 0.008 1.00 95.00 103 SER A O 1
ATOM 846 N N . PHE A 1 104 ? -3.611 10.922 -0.377 1.00 95.12 104 PHE A N 1
ATOM 847 C CA . PHE A 1 104 ? -3.496 10.348 0.968 1.00 95.12 104 PHE A CA 1
ATOM 848 C C . PHE A 1 104 ? -2.278 10.866 1.736 1.00 95.12 104 PHE A C 1
ATOM 850 O O . PHE A 1 104 ? -1.649 10.116 2.469 1.00 95.12 104 PHE A O 1
ATOM 857 N N . SER A 1 105 ? -1.937 12.149 1.605 1.00 95.06 105 SER A N 1
ATOM 858 C CA . SER A 1 105 ? -0.707 12.738 2.170 1.00 95.06 105 SER A CA 1
ATOM 859 C C . SER A 1 105 ? -0.548 12.624 3.694 1.00 95.06 105 SER A C 1
ATOM 861 O O . SER A 1 105 ? 0.545 12.844 4.209 1.00 95.06 105 SER A O 1
ATOM 863 N N . LYS A 1 106 ? -1.626 12.296 4.418 1.00 93.12 106 LYS A N 1
ATOM 864 C CA . LYS A 1 106 ? -1.660 12.140 5.882 1.00 93.12 106 LYS A CA 1
ATOM 865 C C . LYS A 1 106 ? -1.673 10.685 6.362 1.00 93.12 106 LYS A C 1
ATOM 867 O O . LYS A 1 106 ? -1.673 10.461 7.568 1.00 93.12 106 LYS A O 1
ATOM 872 N N . SER A 1 107 ? -1.722 9.717 5.451 1.00 95.19 107 SER A N 1
ATOM 873 C CA . SER A 1 107 ? -1.766 8.291 5.779 1.00 95.19 107 SER A CA 1
ATOM 874 C C . SER A 1 107 ? -0.640 7.552 5.062 1.00 95.19 107 SER A C 1
ATOM 876 O O . SER A 1 107 ? -0.278 7.938 3.949 1.00 95.19 107 SER A O 1
ATOM 878 N N . PRO A 1 108 ? -0.102 6.469 5.644 1.00 96.81 108 PRO A N 1
ATOM 879 C CA . PRO A 1 108 ? 0.817 5.596 4.932 1.00 96.81 108 PRO A CA 1
ATOM 880 C C . PRO A 1 108 ? 0.222 5.088 3.618 1.00 96.81 108 PRO A C 1
ATOM 882 O O . PRO A 1 108 ? -0.931 4.647 3.570 1.00 96.81 108 PRO A O 1
ATOM 885 N N . VAL A 1 109 ? 1.028 5.127 2.559 1.00 97.00 109 VAL A N 1
ATOM 886 C CA . VAL A 1 109 ? 0.690 4.555 1.254 1.00 97.00 109 VAL A CA 1
ATOM 887 C C . VAL A 1 109 ? 1.645 3.424 0.907 1.00 97.00 109 VAL A C 1
ATOM 889 O O . VAL A 1 109 ? 2.850 3.513 1.135 1.00 97.00 109 VAL A O 1
ATOM 892 N N . ILE A 1 110 ? 1.110 2.352 0.336 1.00 97.00 110 ILE A N 1
ATOM 893 C CA . ILE A 1 110 ? 1.878 1.227 -0.186 1.00 97.00 110 ILE A CA 1
ATOM 894 C C . ILE A 1 110 ? 1.630 1.138 -1.683 1.00 97.00 110 ILE A C 1
ATOM 896 O O . ILE A 1 110 ? 0.489 1.092 -2.143 1.00 97.00 110 ILE A O 1
ATOM 900 N N . PHE A 1 111 ? 2.708 1.072 -2.446 1.00 96.31 111 PHE A N 1
ATOM 901 C CA . PHE A 1 111 ? 2.631 0.848 -3.872 1.00 96.31 111 PHE A CA 1
ATOM 902 C C . PHE A 1 111 ? 3.040 -0.572 -4.225 1.00 96.31 111 PHE A C 1
ATOM 904 O O . PHE A 1 111 ? 4.154 -0.999 -3.923 1.00 96.31 111 PHE A O 1
ATOM 911 N N . GLU A 1 112 ? 2.139 -1.286 -4.887 1.00 95.06 112 GLU A N 1
ATOM 912 C CA . GLU A 1 112 ? 2.398 -2.616 -5.417 1.00 95.06 112 GLU A CA 1
ATOM 913 C C . GLU A 1 112 ? 2.833 -2.523 -6.878 1.00 95.06 112 GLU A C 1
ATOM 915 O O . GLU A 1 112 ? 2.095 -2.018 -7.725 1.00 95.06 112 GLU A O 1
ATOM 920 N N . ILE A 1 113 ? 4.047 -2.994 -7.158 1.00 95.44 113 ILE A N 1
ATOM 921 C CA . ILE A 1 113 ? 4.722 -2.846 -8.451 1.00 95.44 113 ILE A CA 1
ATOM 922 C C . ILE A 1 113 ? 5.244 -4.188 -8.969 1.00 95.44 113 ILE A C 1
ATOM 924 O O . ILE A 1 113 ? 5.288 -5.177 -8.241 1.00 95.44 113 ILE A O 1
ATOM 928 N N . GLY A 1 114 ? 5.699 -4.211 -10.223 1.00 95.06 114 GLY A N 1
ATOM 929 C CA . GLY A 1 114 ? 6.310 -5.399 -10.826 1.00 95.06 114 GLY A CA 1
ATOM 930 C C . GLY A 1 114 ? 5.332 -6.272 -11.608 1.00 95.06 114 GLY A C 1
ATOM 931 O O . GLY A 1 114 ? 5.671 -7.387 -11.979 1.00 95.06 114 GLY A O 1
ATOM 932 N N . TYR A 1 115 ? 4.128 -5.795 -11.918 1.00 95.31 115 TYR A N 1
ATOM 933 C CA . TYR A 1 115 ? 3.171 -6.558 -12.716 1.00 95.31 115 TYR A CA 1
ATOM 934 C C . TYR A 1 115 ? 3.719 -6.928 -14.104 1.00 95.31 115 TYR A C 1
ATOM 936 O O . TYR A 1 115 ? 4.442 -6.157 -14.738 1.00 95.31 115 TYR A O 1
ATOM 944 N N . VAL A 1 116 ? 3.312 -8.096 -14.619 1.00 95.25 116 VAL A N 1
ATOM 945 C CA . VAL A 1 116 ? 3.680 -8.572 -15.970 1.00 95.25 116 VAL A CA 1
ATOM 946 C C . VAL A 1 116 ? 3.293 -7.558 -17.054 1.00 95.25 116 VAL A C 1
ATOM 948 O O . VAL A 1 116 ? 4.034 -7.387 -18.018 1.00 95.25 116 VAL A O 1
ATOM 951 N N . GLY A 1 117 ? 2.167 -6.856 -16.879 1.00 94.06 117 GLY A N 1
ATOM 952 C CA . GLY A 1 117 ? 1.692 -5.825 -17.809 1.00 94.06 117 GLY A CA 1
ATOM 953 C C . GLY A 1 117 ? 2.629 -4.623 -17.955 1.00 94.06 117 GLY A C 1
ATOM 954 O O . GLY A 1 117 ? 2.599 -3.971 -18.990 1.00 94.06 117 GLY A O 1
ATOM 955 N N . ASP A 1 118 ? 3.496 -4.376 -16.970 1.00 94.81 118 ASP A N 1
ATOM 956 C CA . ASP A 1 118 ? 4.465 -3.270 -16.974 1.00 94.81 118 ASP A CA 1
ATOM 957 C C . ASP A 1 118 ? 5.897 -3.752 -17.224 1.00 94.81 118 ASP A C 1
ATOM 959 O O . ASP A 1 118 ? 6.860 -2.999 -17.064 1.00 94.81 118 ASP A O 1
ATOM 963 N N . ARG A 1 119 ? 6.069 -5.026 -17.597 1.00 95.00 119 ARG A N 1
ATOM 964 C CA . ARG A 1 119 ? 7.386 -5.656 -17.752 1.00 95.00 119 ARG A CA 1
ATOM 965 C C . ARG A 1 119 ? 8.277 -4.931 -18.749 1.00 95.00 119 ARG A C 1
ATOM 967 O O . ARG A 1 119 ? 9.485 -4.885 -18.555 1.00 95.00 119 ARG A O 1
ATOM 974 N N . HIS A 1 120 ? 7.716 -4.339 -19.798 1.00 95.44 120 HIS A N 1
ATOM 975 C CA . HIS A 1 120 ? 8.476 -3.524 -20.751 1.00 95.44 120 HIS A CA 1
ATOM 976 C C . HIS A 1 120 ? 9.106 -2.274 -20.124 1.00 95.44 120 HIS A C 1
ATOM 978 O O . HIS A 1 120 ? 10.046 -1.750 -20.712 1.00 95.44 120 HIS A O 1
ATOM 984 N N . ILE A 1 121 ? 8.630 -1.830 -18.958 1.00 95.44 121 ILE A N 1
ATOM 985 C CA . ILE A 1 121 ? 9.137 -0.667 -18.220 1.00 95.44 121 ILE A CA 1
ATOM 986 C C . ILE A 1 121 ? 10.201 -1.089 -17.202 1.00 95.44 121 ILE A C 1
ATOM 988 O O . ILE A 1 121 ? 11.252 -0.459 -17.119 1.00 95.44 121 ILE A O 1
ATOM 992 N N . TRP A 1 122 ? 9.942 -2.137 -16.411 1.00 95.38 122 TRP A N 1
ATOM 993 C CA . TRP A 1 122 ? 10.776 -2.458 -15.244 1.00 95.38 122 TRP A CA 1
ATOM 994 C C . TRP A 1 122 ? 11.846 -3.534 -15.475 1.00 95.38 122 TRP A C 1
ATOM 996 O O . TRP A 1 122 ? 12.783 -3.609 -14.685 1.00 95.38 122 TRP A O 1
ATOM 1006 N N . LYS A 1 123 ? 11.740 -4.374 -16.519 1.00 95.56 123 LYS A N 1
ATOM 1007 C CA . LYS A 1 123 ? 12.579 -5.588 -16.680 1.00 95.56 123 LYS A CA 1
ATOM 1008 C C . LYS A 1 123 ? 14.087 -5.338 -16.754 1.00 95.56 123 LYS A C 1
ATOM 1010 O O . LYS A 1 123 ? 14.858 -6.237 -16.430 1.00 95.56 123 LYS A O 1
ATOM 1015 N N . ASP A 1 124 ? 14.495 -4.173 -17.253 1.00 95.56 124 ASP A N 1
ATOM 1016 C CA . ASP A 1 124 ? 15.904 -3.895 -17.539 1.00 95.56 124 ASP A CA 1
ATOM 1017 C C . ASP A 1 124 ? 16.640 -3.393 -16.286 1.00 95.56 124 ASP A C 1
ATOM 1019 O O . ASP A 1 124 ? 17.823 -3.680 -16.128 1.00 95.56 124 ASP A O 1
ATOM 1023 N N . ASP A 1 125 ? 15.938 -2.703 -15.376 1.00 96.19 125 ASP A N 1
ATOM 1024 C CA . ASP A 1 125 ? 16.472 -2.234 -14.089 1.00 96.19 125 ASP A CA 1
ATOM 1025 C C . ASP A 1 125 ? 15.352 -2.117 -13.023 1.00 96.19 125 ASP A C 1
ATOM 1027 O O . ASP A 1 125 ? 14.804 -1.030 -12.782 1.00 96.19 125 ASP A O 1
ATOM 1031 N N . PRO A 1 126 ? 14.987 -3.238 -12.365 1.00 96.25 126 PRO A N 1
ATOM 1032 C CA . PRO A 1 126 ? 13.926 -3.278 -11.355 1.00 96.25 126 PRO A CA 1
ATOM 1033 C C . PRO A 1 126 ? 14.138 -2.323 -10.175 1.00 96.25 126 PRO A C 1
ATOM 1035 O O . PRO A 1 126 ? 13.184 -1.723 -9.668 1.00 96.25 126 PRO A O 1
ATOM 1038 N N . ILE A 1 127 ? 15.387 -2.162 -9.727 1.00 95.88 127 ILE A N 1
ATOM 1039 C CA . ILE A 1 127 ? 15.721 -1.329 -8.567 1.00 95.88 127 ILE A CA 1
ATOM 1040 C C . ILE A 1 127 ? 15.583 0.151 -8.910 1.00 95.88 127 ILE A C 1
ATOM 1042 O O . ILE A 1 127 ? 14.993 0.907 -8.131 1.00 95.88 127 ILE A O 1
ATOM 1046 N N . SER A 1 128 ? 16.106 0.590 -10.055 1.00 96.12 128 SER A N 1
ATOM 1047 C CA . SER A 1 128 ? 15.972 1.983 -10.493 1.00 96.12 128 SER A CA 1
ATOM 1048 C C . SER A 1 128 ? 14.518 2.351 -10.781 1.00 96.12 128 SER A C 1
ATOM 1050 O O . SER A 1 128 ? 14.071 3.443 -10.412 1.00 96.12 128 SER A O 1
ATOM 1052 N N . PHE A 1 129 ? 13.741 1.419 -11.339 1.00 95.56 129 PHE A N 1
ATOM 1053 C CA . PHE A 1 129 ? 12.295 1.563 -11.495 1.00 95.56 129 PHE A CA 1
ATOM 1054 C C . PHE A 1 129 ? 11.595 1.812 -10.147 1.00 95.56 129 PHE A C 1
ATOM 1056 O O . PHE A 1 129 ? 10.921 2.832 -9.977 1.00 95.56 129 PHE A O 1
ATOM 1063 N N . ALA A 1 130 ? 11.828 0.952 -9.149 1.00 95.44 130 ALA A N 1
ATOM 1064 C CA . ALA A 1 130 ? 11.254 1.107 -7.810 1.00 95.44 130 ALA A CA 1
ATOM 1065 C C . ALA A 1 130 ? 11.679 2.425 -7.132 1.00 95.44 130 ALA A C 1
ATOM 1067 O O . ALA A 1 130 ? 10.857 3.117 -6.525 1.00 95.44 130 ALA A O 1
ATOM 1068 N N . LYS A 1 131 ? 12.953 2.818 -7.273 1.00 95.69 131 LYS A N 1
ATOM 1069 C CA . LYS A 1 131 ? 13.480 4.083 -6.731 1.00 95.69 131 LYS A CA 1
ATOM 1070 C C . LYS A 1 131 ? 12.855 5.305 -7.392 1.00 95.69 131 LYS A C 1
ATOM 1072 O O . LYS A 1 131 ? 12.594 6.292 -6.704 1.00 95.69 131 LYS A O 1
ATOM 1077 N N . SER A 1 132 ? 12.617 5.250 -8.700 1.00 94.75 132 SER A N 1
ATOM 1078 C CA . SER A 1 132 ? 11.986 6.333 -9.461 1.00 94.75 132 SER A CA 1
ATOM 1079 C C . SER A 1 132 ? 10.548 6.553 -8.998 1.00 94.75 132 SER A C 1
ATOM 1081 O O . SER A 1 132 ? 10.154 7.687 -8.714 1.00 94.75 132 SER A O 1
ATOM 1083 N N . ILE A 1 133 ? 9.806 5.462 -8.801 1.00 93.94 133 ILE A N 1
ATOM 1084 C CA . ILE A 1 133 ? 8.465 5.483 -8.218 1.00 93.94 133 ILE A CA 1
ATOM 1085 C C . ILE A 1 133 ? 8.481 6.109 -6.821 1.00 93.94 133 ILE A C 1
ATOM 1087 O O . ILE A 1 133 ? 7.786 7.104 -6.596 1.00 93.94 133 ILE A O 1
ATOM 1091 N N . ALA A 1 134 ? 9.306 5.589 -5.905 1.00 94.94 134 ALA A N 1
ATOM 1092 C CA . ALA A 1 134 ? 9.398 6.111 -4.543 1.00 94.94 134 ALA A CA 1
ATOM 1093 C C . ALA A 1 134 ? 9.743 7.609 -4.547 1.00 94.94 134 ALA A C 1
ATOM 1095 O O . ALA A 1 134 ? 9.028 8.413 -3.957 1.00 94.94 134 ALA A O 1
ATOM 1096 N N . SER A 1 135 ? 10.755 8.009 -5.321 1.00 94.94 135 SER A N 1
ATOM 1097 C CA . SER A 1 135 ? 11.193 9.408 -5.434 1.00 94.94 135 SER A CA 1
ATOM 1098 C C . SER A 1 135 ? 10.105 10.344 -5.967 1.00 94.94 135 SER A C 1
ATOM 1100 O O . SER A 1 135 ? 10.037 11.509 -5.563 1.00 94.94 135 SER A O 1
ATOM 1102 N N . SER A 1 136 ? 9.256 9.867 -6.882 1.00 94.19 136 SER A N 1
ATOM 1103 C CA . SER A 1 136 ? 8.151 10.662 -7.429 1.00 94.19 136 SER A CA 1
ATOM 1104 C C . SER A 1 136 ? 7.058 10.930 -6.386 1.00 94.19 136 SER A C 1
ATOM 1106 O O . SER A 1 136 ? 6.520 12.040 -6.319 1.00 94.19 136 SER A O 1
ATOM 1108 N N . ALA A 1 137 ? 6.783 9.939 -5.536 1.00 95.81 137 ALA A N 1
ATOM 1109 C CA . ALA A 1 137 ? 5.740 9.981 -4.523 1.00 95.81 137 ALA A CA 1
ATOM 1110 C C . ALA A 1 137 ? 6.197 10.656 -3.217 1.00 95.81 137 ALA A C 1
ATOM 1112 O O . ALA A 1 137 ? 5.405 11.383 -2.616 1.00 95.81 137 ALA A O 1
ATOM 1113 N N . SER A 1 138 ? 7.467 10.511 -2.810 1.00 95.94 138 SER A N 1
ATOM 1114 C CA . SER A 1 138 ? 8.009 11.048 -1.541 1.00 95.94 138 SER A CA 1
ATOM 1115 C C . SER A 1 138 ? 7.934 12.566 -1.411 1.00 95.94 138 SER A C 1
ATOM 1117 O O . SER A 1 138 ? 8.044 13.106 -0.318 1.00 95.94 138 SER A O 1
ATOM 1119 N N . ARG A 1 139 ? 7.700 13.279 -2.515 1.00 94.00 139 ARG A N 1
ATOM 1120 C CA . ARG A 1 139 ? 7.442 14.728 -2.504 1.00 94.00 139 ARG A CA 1
ATOM 1121 C C . ARG A 1 139 ? 6.065 15.100 -1.945 1.00 94.00 139 ARG A C 1
ATOM 1123 O O . ARG A 1 139 ? 5.818 16.278 -1.706 1.00 94.00 139 ARG A O 1
ATOM 1130 N N . TYR A 1 140 ? 5.159 14.132 -1.819 1.00 96.75 140 TYR A N 1
ATOM 1131 C CA . TYR A 1 140 ? 3.753 14.344 -1.467 1.00 96.75 140 TYR A CA 1
ATOM 1132 C C . TYR A 1 140 ? 3.305 13.540 -0.243 1.00 96.75 140 TYR A C 1
ATOM 1134 O O . TYR A 1 140 ? 2.255 13.851 0.315 1.00 96.75 140 TYR A O 1
ATOM 1142 N N . ASN A 1 141 ? 4.073 12.525 0.159 1.00 96.75 141 ASN A N 1
ATOM 1143 C CA . ASN A 1 141 ? 3.792 11.679 1.312 1.00 96.75 141 ASN A CA 1
ATOM 1144 C C . ASN A 1 141 ? 5.111 11.171 1.919 1.00 96.75 141 ASN A C 1
ATOM 1146 O O . ASN A 1 141 ? 5.953 10.638 1.199 1.00 96.75 141 ASN A O 1
ATOM 1150 N N . GLU A 1 142 ? 5.293 11.337 3.229 1.00 95.62 142 GLU A N 1
ATOM 1151 C CA . GLU A 1 142 ? 6.510 10.926 3.949 1.00 95.62 142 GLU A CA 1
ATOM 1152 C C . GLU A 1 142 ? 6.514 9.430 4.323 1.00 95.62 142 GLU A C 1
ATOM 1154 O O . GLU A 1 142 ? 7.552 8.871 4.672 1.00 95.62 142 GLU A O 1
ATOM 1159 N N . HIS A 1 143 ? 5.368 8.756 4.210 1.00 95.56 143 HIS A N 1
ATOM 1160 C CA . HIS A 1 143 ? 5.142 7.374 4.624 1.00 95.56 143 HIS A CA 1
ATOM 1161 C C . HIS A 1 143 ? 4.837 6.488 3.411 1.00 95.56 143 HIS A C 1
ATOM 1163 O O . HIS A 1 143 ? 3.683 6.157 3.134 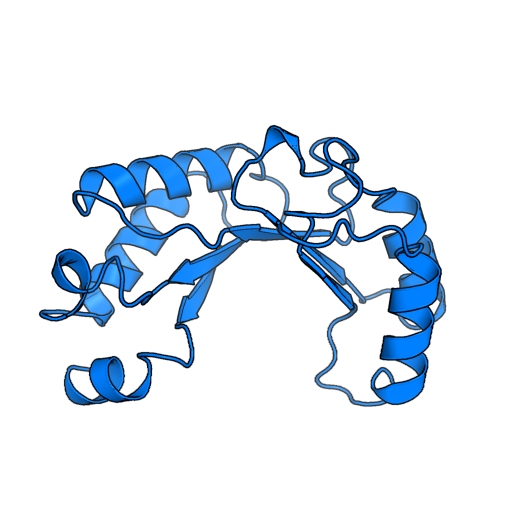1.00 95.56 143 HIS A O 1
ATOM 1169 N N . ILE A 1 144 ? 5.882 6.103 2.676 1.00 96.19 144 ILE A N 1
ATOM 1170 C CA . ILE A 1 144 ? 5.759 5.292 1.458 1.00 96.19 144 ILE A CA 1
ATOM 1171 C C . ILE A 1 144 ? 6.383 3.914 1.656 1.00 96.19 144 ILE A C 1
ATOM 1173 O O . ILE A 1 144 ? 7.558 3.797 2.000 1.00 96.19 144 ILE A O 1
ATOM 1177 N N . GLY A 1 145 ? 5.604 2.878 1.358 1.00 95.81 145 GLY A N 1
ATOM 1178 C CA . GLY A 1 145 ? 6.075 1.512 1.160 1.00 95.81 145 GLY A CA 1
ATOM 1179 C C . GLY A 1 145 ? 6.058 1.125 -0.317 1.00 95.81 145 GLY A C 1
ATOM 1180 O O . GLY A 1 145 ? 5.154 1.510 -1.057 1.00 95.81 145 GLY A O 1
ATOM 1181 N N . ILE A 1 146 ? 7.036 0.328 -0.740 1.00 95.44 146 ILE A N 1
ATOM 1182 C CA . ILE A 1 146 ? 7.039 -0.347 -2.042 1.00 95.44 146 ILE A CA 1
ATOM 1183 C C . ILE A 1 146 ? 6.986 -1.849 -1.780 1.00 95.44 146 ILE A C 1
ATOM 1185 O O . ILE A 1 146 ? 7.800 -2.366 -1.015 1.00 95.44 146 ILE A O 1
ATOM 1189 N N . ILE A 1 147 ? 6.053 -2.543 -2.425 1.00 95.12 147 ILE A N 1
ATOM 1190 C CA . ILE A 1 147 ? 5.993 -4.005 -2.442 1.00 95.12 147 ILE A CA 1
ATOM 1191 C C . ILE A 1 147 ? 6.077 -4.494 -3.884 1.00 95.12 147 ILE A C 1
ATOM 1193 O O . ILE A 1 147 ? 5.459 -3.930 -4.786 1.00 95.12 147 ILE A O 1
ATOM 1197 N N . TRP A 1 148 ? 6.862 -5.542 -4.105 1.00 95.81 148 TRP A N 1
ATOM 1198 C CA . TRP A 1 148 ? 6.996 -6.164 -5.416 1.00 95.81 148 TRP A CA 1
ATOM 1199 C C . TRP A 1 148 ? 6.089 -7.393 -5.493 1.00 95.81 148 TRP A C 1
ATOM 1201 O O . TRP A 1 148 ? 6.087 -8.212 -4.572 1.00 95.81 148 TRP A O 1
ATOM 1211 N N . THR A 1 149 ? 5.313 -7.525 -6.569 1.00 94.25 149 THR A N 1
ATOM 1212 C CA . THR A 1 149 ? 4.370 -8.640 -6.744 1.00 94.25 149 THR A CA 1
ATOM 1213 C C . THR A 1 149 ? 5.082 -9.988 -6.817 1.00 94.25 149 THR A C 1
ATOM 1215 O O . THR A 1 149 ? 6.119 -10.122 -7.466 1.00 94.25 149 THR A O 1
ATOM 1218 N N . ASP A 1 150 ? 4.485 -11.024 -6.241 1.00 92.75 150 ASP A N 1
ATOM 1219 C CA . ASP A 1 150 ? 5.025 -12.386 -6.248 1.00 92.75 150 ASP A CA 1
ATOM 1220 C C . ASP A 1 150 ? 5.202 -12.967 -7.664 1.00 92.75 150 ASP A C 1
ATOM 1222 O O . ASP A 1 150 ? 6.195 -13.650 -7.920 1.00 92.75 150 ASP A O 1
ATOM 1226 N N . PHE A 1 151 ? 4.304 -12.635 -8.600 1.00 92.19 151 PHE A N 1
ATOM 1227 C CA . PHE A 1 151 ? 4.283 -13.156 -9.976 1.00 92.19 151 PHE A CA 1
ATOM 1228 C C . PHE A 1 151 ? 5.597 -12.984 -10.751 1.00 92.19 151 PHE A C 1
ATOM 1230 O O . PHE A 1 151 ? 5.916 -13.798 -11.616 1.00 92.19 151 PHE A O 1
ATOM 1237 N N . THR A 1 152 ? 6.344 -11.917 -10.471 1.00 96.00 152 THR A N 1
ATOM 1238 C CA . THR A 1 152 ? 7.561 -11.530 -11.209 1.00 96.00 152 THR A CA 1
ATOM 1239 C C . THR A 1 152 ? 8.765 -11.341 -10.296 1.00 96.00 152 THR A C 1
ATOM 1241 O O . THR A 1 152 ? 9.853 -11.039 -10.780 1.00 96.00 152 THR A O 1
ATOM 1244 N N . MET A 1 153 ? 8.603 -11.542 -8.984 1.00 95.50 153 MET A N 1
ATOM 1245 C CA . MET A 1 153 ? 9.668 -11.360 -7.996 1.00 95.50 153 MET A CA 1
ATOM 1246 C C . MET A 1 153 ? 10.926 -12.150 -8.366 1.00 95.50 153 MET A C 1
ATOM 1248 O O . MET A 1 153 ? 12.029 -11.624 -8.286 1.00 95.50 153 MET A O 1
ATOM 1252 N N . ARG A 1 154 ? 10.771 -13.405 -8.812 1.00 95.81 154 ARG A N 1
ATOM 1253 C CA . ARG A 1 154 ? 11.916 -14.229 -9.226 1.00 95.81 154 ARG A CA 1
ATOM 1254 C C . ARG A 1 154 ? 12.691 -13.588 -10.379 1.00 95.81 154 ARG A C 1
ATOM 1256 O O . ARG A 1 154 ? 13.905 -13.495 -10.295 1.00 95.81 154 ARG A O 1
ATOM 1263 N N . GLU A 1 155 ? 11.992 -13.143 -11.421 1.00 95.50 155 GLU A N 1
ATOM 1264 C CA . GLU A 1 155 ? 12.626 -12.486 -12.567 1.00 95.50 155 GLU A CA 1
ATOM 1265 C C . GLU A 1 155 ? 13.319 -11.188 -12.145 1.00 95.50 155 GLU A C 1
ATOM 1267 O O . GLU A 1 155 ? 14.439 -10.916 -12.567 1.00 95.50 155 GLU A O 1
ATOM 1272 N N . ALA A 1 156 ? 12.666 -10.400 -11.291 1.00 93.81 156 ALA A N 1
ATOM 1273 C CA . ALA A 1 156 ? 13.233 -9.162 -10.792 1.00 93.81 156 ALA A CA 1
ATOM 1274 C C . ALA A 1 156 ? 14.538 -9.423 -10.028 1.00 93.81 156 ALA A C 1
ATOM 1276 O O . ALA A 1 156 ? 15.536 -8.774 -10.319 1.00 93.81 156 ALA A O 1
ATOM 1277 N N . LEU A 1 157 ? 14.559 -10.412 -9.127 1.00 94.38 157 LEU A N 1
ATOM 1278 C CA . LEU A 1 157 ? 15.738 -10.789 -8.335 1.00 94.38 157 LEU A CA 1
ATOM 1279 C C . LEU A 1 157 ? 16.933 -11.242 -9.187 1.00 94.38 157 LEU A C 1
ATOM 1281 O O . LEU A 1 157 ? 18.069 -11.036 -8.781 1.00 94.38 157 LEU A O 1
ATOM 1285 N N . GLU A 1 158 ? 16.707 -11.822 -10.367 1.00 94.62 158 GLU A N 1
ATOM 1286 C CA . GLU A 1 158 ? 17.785 -12.189 -11.304 1.00 94.62 158 GLU A CA 1
ATOM 1287 C C . GLU A 1 158 ? 18.458 -10.968 -11.962 1.00 94.62 158 GLU A C 1
ATOM 1289 O O . GLU A 1 158 ? 19.490 -11.108 -12.624 1.00 94.62 158 GLU A O 1
ATOM 1294 N N . LYS A 1 159 ? 17.867 -9.778 -11.814 1.00 90.12 159 LYS A N 1
ATOM 1295 C CA . LYS A 1 159 ? 18.333 -8.503 -12.377 1.00 90.12 159 LYS A CA 1
ATOM 1296 C C . LYS A 1 159 ? 18.792 -7.497 -11.313 1.00 90.12 159 LYS A C 1
ATOM 1298 O O . LYS A 1 159 ? 19.184 -6.394 -11.693 1.00 90.12 159 LYS A O 1
ATOM 1303 N N . MET A 1 160 ? 18.693 -7.841 -10.024 1.00 82.50 160 MET A N 1
ATOM 1304 C CA . MET A 1 160 ? 19.091 -6.983 -8.893 1.00 82.50 160 MET A CA 1
ATOM 1305 C C . MET A 1 160 ? 20.570 -7.117 -8.538 1.00 82.50 160 MET A C 1
ATOM 1307 O O . MET A 1 160 ? 21.148 -8.204 -8.757 1.00 82.50 160 MET A O 1
#

Radius of gyration: 16.37 Å; chains: 1; bounding box: 40×32×42 Å

Foldseek 3Di:
DDDADEDQLLVVQCVVCVVPVVDPPAQGEEDECARYPPQAQHPLVVNLVNRCVVPVRHAYEYEDQDLNSHPLPDAPSYEYEHEDAQDPELVRLLVSLQVVLQSNQPHAYEYEDADPNCCVHCQQPVPVSQVSSCVSNCVRHVHYHYDYDPVCVVSNVVND